Protein AF-Q90WQ3-F1 (afdb_monomer_lite)

Secondary structure (DSSP, 8-state):
----TTS-HHHHHHHHHEETTTEE--S-EEEETTEEEE--

Foldseek 3Di:
DDDDPPADPVNVQVCQQAPPPPGGDPWDWDDDDPDIDTND

Sequence (40 aa):
AINDPFIDLEYMVYMFKYDSTHGRFKGEVKIEGDKLVIDG

Structure (mmCIF, N/CA/C/O backbone):
data_AF-Q90WQ3-F1
#
_entry.id   AF-Q90WQ3-F1
#
loop_
_atom_site.group_PDB
_atom_site.id
_atom_site.type_symbol
_atom_site.label_atom_id
_atom_site.label_alt_id
_atom_site.label_comp_id
_atom_site.label_asym_id
_atom_site.label_entity_id
_atom_site.label_seq_id
_atom_site.pdbx_PDB_ins_code
_atom_site.Cartn_x
_atom_site.Cartn_y
_atom_site.Cartn_z
_atom_site.occupancy
_atom_site.B_iso_or_equiv
_atom_site.auth_seq_id
_atom_site.auth_comp_id
_atom_site.auth_asym_id
_atom_site.auth_atom_id
_atom_site.pdbx_PDB_model_num
ATOM 1 N N . ALA A 1 1 ? -6.371 2.375 -13.829 1.00 52.41 1 ALA A N 1
ATOM 2 C CA . ALA A 1 1 ? -5.335 1.332 -13.931 1.00 52.41 1 ALA A CA 1
ATOM 3 C C . ALA A 1 1 ? -4.030 1.940 -13.445 1.00 52.41 1 ALA A C 1
ATOM 5 O O . ALA A 1 1 ? -3.638 2.966 -13.986 1.00 52.41 1 ALA A O 1
ATOM 6 N N . ILE A 1 2 ? -3.433 1.386 -12.389 1.00 55.00 2 ILE A N 1
ATOM 7 C CA . ILE A 1 2 ? -2.088 1.758 -11.933 1.00 55.00 2 ILE A CA 1
ATOM 8 C C . ILE A 1 2 ? -1.137 0.848 -12.714 1.00 55.00 2 ILE A C 1
ATOM 10 O O . ILE A 1 2 ? -1.318 -0.363 -12.681 1.00 55.00 2 ILE A O 1
ATOM 14 N N . ASN A 1 3 ? -0.215 1.417 -13.487 1.00 52.19 3 ASN A N 1
ATOM 15 C CA . ASN A 1 3 ? 0.708 0.657 -14.330 1.00 52.19 3 ASN A CA 1
ATOM 16 C C . ASN A 1 3 ? 2.122 1.169 -14.065 1.00 52.19 3 ASN A C 1
ATOM 18 O O . ASN A 1 3 ? 2.612 2.037 -14.784 1.00 52.19 3 ASN A O 1
ATOM 22 N N . ASP A 1 4 ? 2.717 0.685 -12.977 1.00 62.34 4 ASP A N 1
ATOM 23 C CA . ASP A 1 4 ? 4.079 1.030 -12.585 1.00 62.34 4 ASP A CA 1
ATOM 24 C C . ASP A 1 4 ? 4.957 -0.226 -12.717 1.00 62.34 4 ASP A C 1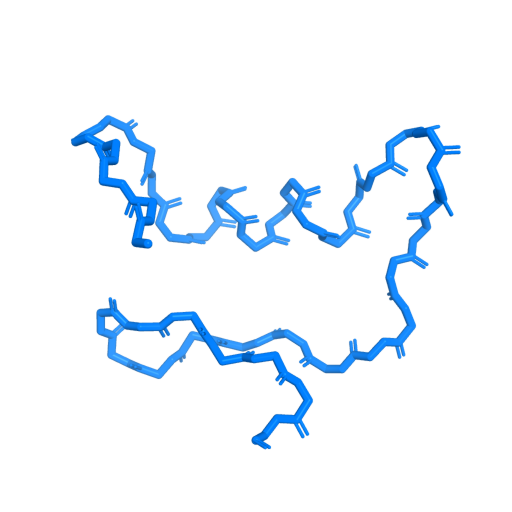
ATOM 26 O O . ASP A 1 4 ? 4.780 -1.170 -11.946 1.00 62.34 4 ASP A O 1
ATOM 30 N N . PRO A 1 5 ? 5.847 -0.306 -13.725 1.00 67.12 5 PRO A N 1
ATOM 31 C CA . PRO A 1 5 ? 6.591 -1.528 -14.041 1.00 67.12 5 PRO A CA 1
ATOM 32 C C . PRO A 1 5 ? 7.673 -1.897 -13.012 1.00 67.12 5 PRO A C 1
ATOM 34 O O . PRO A 1 5 ? 8.345 -2.909 -13.189 1.00 67.12 5 PRO A O 1
ATOM 37 N N . PHE A 1 6 ? 7.864 -1.089 -11.964 1.00 64.75 6 PHE A N 1
ATOM 38 C CA . PHE A 1 6 ? 8.931 -1.258 -10.973 1.00 64.75 6 PHE A CA 1
ATOM 39 C C . PHE A 1 6 ? 8.432 -1.503 -9.548 1.00 64.75 6 PHE A C 1
ATOM 41 O O . PHE A 1 6 ? 9.247 -1.617 -8.634 1.00 64.75 6 PHE A O 1
ATOM 48 N N . ILE A 1 7 ? 7.117 -1.575 -9.341 1.00 68.69 7 ILE A N 1
ATOM 49 C CA . ILE A 1 7 ? 6.532 -1.779 -8.018 1.00 68.69 7 ILE A CA 1
ATOM 50 C C . ILE A 1 7 ? 5.837 -3.137 -7.980 1.00 68.69 7 ILE A C 1
ATOM 52 O O . ILE A 1 7 ? 4.834 -3.354 -8.658 1.00 68.69 7 ILE A O 1
ATOM 56 N N . ASP A 1 8 ? 6.349 -4.030 -7.134 1.00 78.00 8 ASP A N 1
ATOM 57 C CA . ASP A 1 8 ? 5.713 -5.311 -6.841 1.00 78.00 8 ASP A CA 1
ATOM 58 C C . ASP A 1 8 ? 4.304 -5.126 -6.257 1.00 78.00 8 ASP A C 1
ATOM 60 O O . ASP A 1 8 ? 4.046 -4.242 -5.432 1.00 78.00 8 ASP A O 1
ATOM 64 N N . LEU A 1 9 ? 3.386 -6.018 -6.638 1.00 77.00 9 LEU A N 1
ATOM 65 C CA . LEU A 1 9 ? 2.003 -6.047 -6.145 1.00 77.00 9 LEU A CA 1
ATOM 66 C C . LEU A 1 9 ? 1.933 -6.105 -4.610 1.00 77.00 9 LEU A C 1
ATOM 68 O O . LEU A 1 9 ? 1.090 -5.444 -4.005 1.00 77.00 9 LEU A O 1
ATOM 72 N N . GLU A 1 10 ? 2.848 -6.829 -3.961 1.00 76.81 10 GLU A N 1
ATOM 73 C CA . GLU A 1 10 ? 2.954 -6.866 -2.496 1.00 76.81 10 GLU A CA 1
ATOM 74 C C . GLU A 1 10 ? 3.307 -5.500 -1.900 1.00 76.81 10 GLU A C 1
ATOM 76 O O . GLU A 1 10 ? 2.759 -5.103 -0.868 1.00 76.81 10 GLU A O 1
ATOM 81 N N . TYR A 1 11 ? 4.174 -4.748 -2.577 1.00 81.69 11 TYR A N 1
ATOM 82 C CA . TYR A 1 11 ? 4.542 -3.403 -2.162 1.00 81.69 11 TYR A CA 1
ATOM 83 C C . TYR A 1 11 ? 3.370 -2.431 -2.328 1.00 81.69 11 TYR A C 1
ATOM 85 O O . TYR A 1 11 ? 3.130 -1.600 -1.450 1.00 81.69 11 TYR A O 1
ATOM 93 N N . MET A 1 12 ? 2.571 -2.579 -3.392 1.00 78.88 12 MET A N 1
ATOM 94 C CA . MET A 1 12 ? 1.327 -1.816 -3.549 1.00 78.88 12 MET A CA 1
ATOM 95 C C . MET A 1 12 ? 0.322 -2.121 -2.437 1.00 78.88 12 MET A C 1
ATOM 97 O O . MET A 1 12 ? -0.266 -1.195 -1.881 1.00 78.88 12 MET A O 1
ATOM 101 N N . VAL A 1 13 ? 0.147 -3.393 -2.062 1.00 80.62 13 VAL A N 1
ATOM 102 C CA . VAL A 1 13 ? -0.730 -3.773 -0.942 1.00 80.62 13 VAL A CA 1
ATOM 103 C C . VAL A 1 13 ? -0.229 -3.189 0.371 1.00 80.62 13 VAL A C 1
ATOM 105 O O . VAL A 1 13 ? -1.032 -2.711 1.171 1.00 80.62 13 VAL A O 1
ATOM 108 N N . TYR A 1 14 ? 1.083 -3.207 0.603 1.00 82.44 14 TYR A N 1
ATOM 109 C CA . TYR A 1 14 ? 1.673 -2.598 1.787 1.00 82.44 14 TYR A CA 1
ATOM 110 C C . TYR A 1 14 ? 1.399 -1.091 1.832 1.00 82.44 14 TYR A C 1
ATOM 112 O O . TYR A 1 14 ? 0.865 -0.604 2.825 1.00 82.44 14 TYR A O 1
ATOM 120 N N . MET A 1 15 ? 1.673 -0.366 0.747 1.00 81.56 15 MET A N 1
ATOM 121 C CA . MET A 1 15 ? 1.394 1.071 0.665 1.00 81.56 15 MET A CA 1
ATOM 122 C C . MET A 1 15 ? -0.092 1.383 0.866 1.00 81.56 15 MET A C 1
ATOM 124 O O . MET A 1 15 ? -0.433 2.328 1.567 1.00 81.56 15 MET A O 1
ATOM 128 N N . PHE A 1 16 ? -0.982 0.545 0.331 1.00 80.19 16 PHE A N 1
ATOM 129 C CA . PHE A 1 16 ? -2.424 0.713 0.496 1.00 80.19 16 PHE A CA 1
ATOM 130 C C . PHE A 1 16 ? -2.900 0.421 1.929 1.00 80.19 16 PHE A C 1
ATOM 132 O O . PHE A 1 16 ? -3.775 1.102 2.459 1.00 80.19 16 PHE A O 1
ATOM 139 N N . LYS A 1 17 ? -2.319 -0.589 2.590 1.00 77.31 17 LYS A N 1
ATOM 140 C CA . LYS A 1 17 ? -2.633 -0.928 3.988 1.00 77.31 17 LYS A CA 1
ATOM 141 C C . LYS A 1 17 ? -2.087 0.095 4.974 1.00 77.31 17 LYS A C 1
ATOM 143 O O . LYS A 1 17 ? -2.680 0.273 6.038 1.00 77.31 17 LYS A O 1
ATOM 148 N N . TYR A 1 18 ? -0.966 0.725 4.648 1.00 75.19 18 TYR A N 1
ATOM 149 C CA . TYR A 1 18 ? -0.232 1.625 5.527 1.00 75.19 18 TYR A CA 1
ATOM 150 C C . TYR A 1 18 ? -0.124 3.017 4.904 1.00 75.19 18 TYR A C 1
ATOM 152 O O . TYR A 1 18 ? 0.972 3.528 4.688 1.00 75.19 18 TYR A O 1
ATOM 160 N N . ASP A 1 19 ? -1.272 3.648 4.658 1.00 75.69 19 ASP A N 1
ATOM 161 C CA . ASP A 1 19 ? -1.312 5.055 4.272 1.00 75.69 19 ASP A CA 1
ATOM 162 C C . ASP A 1 19 ? -1.050 5.935 5.505 1.00 75.69 19 ASP A C 1
ATOM 164 O O . ASP A 1 19 ? -1.769 5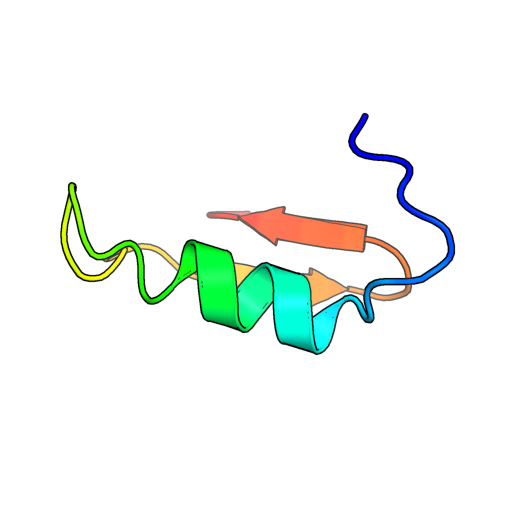.890 6.506 1.00 75.69 19 ASP A O 1
ATOM 168 N N . SER A 1 20 ? 0.014 6.732 5.475 1.00 72.81 20 SER A N 1
ATOM 169 C CA . SER A 1 20 ? 0.424 7.581 6.603 1.00 72.81 20 SER A CA 1
ATOM 170 C C . SER A 1 20 ? -0.487 8.797 6.810 1.00 72.81 20 SER A C 1
ATOM 172 O O . SER A 1 20 ? -0.509 9.359 7.903 1.00 72.81 20 SER A O 1
ATOM 174 N N . THR A 1 21 ? -1.256 9.184 5.792 1.00 76.69 21 THR A N 1
ATOM 175 C CA . THR A 1 21 ? -2.197 10.315 5.820 1.00 76.69 21 THR A CA 1
ATOM 176 C C . THR A 1 21 ? -3.580 9.940 6.349 1.00 76.69 21 THR A C 1
ATOM 178 O O . THR A 1 21 ? -4.148 10.673 7.155 1.00 76.69 21 THR A O 1
ATOM 181 N N . HIS A 1 22 ? -4.119 8.799 5.924 1.00 76.56 22 HIS A N 1
ATOM 182 C CA . HIS A 1 22 ? -5.470 8.334 6.248 1.00 76.56 22 HIS A CA 1
ATOM 183 C C . HIS A 1 22 ? -5.476 7.182 7.268 1.00 76.56 22 HIS A C 1
ATOM 185 O O . HIS A 1 22 ? -6.539 6.776 7.741 1.00 76.56 22 HIS A O 1
ATOM 191 N N . GLY A 1 23 ? -4.300 6.684 7.659 1.00 76.94 23 GLY A N 1
ATOM 192 C CA . GLY A 1 23 ? -4.136 5.586 8.605 1.00 76.94 23 GLY A CA 1
ATOM 193 C C . GLY A 1 23 ? -4.283 4.206 7.958 1.00 76.94 23 GLY A C 1
ATOM 194 O O . GLY A 1 23 ? -4.285 4.048 6.739 1.00 76.94 23 GLY A O 1
ATOM 195 N N . ARG A 1 24 ? -4.395 3.165 8.794 1.00 78.75 24 ARG A N 1
ATOM 196 C CA . ARG A 1 24 ? -4.530 1.790 8.295 1.00 78.75 24 ARG A CA 1
ATOM 197 C C . ARG A 1 24 ? -5.888 1.569 7.639 1.00 78.75 24 ARG A C 1
ATOM 199 O O . ARG A 1 24 ? -6.922 1.796 8.272 1.00 78.75 24 ARG A O 1
ATOM 206 N N . PHE A 1 25 ? -5.876 1.046 6.417 1.00 82.00 25 PHE A N 1
ATOM 207 C CA . PHE A 1 25 ? -7.092 0.612 5.736 1.00 82.00 25 PHE A CA 1
ATOM 208 C C . PHE A 1 25 ? -7.753 -0.537 6.519 1.00 82.00 25 PHE A C 1
ATOM 210 O O . PHE A 1 25 ? -7.078 -1.479 6.936 1.00 82.00 25 PHE A O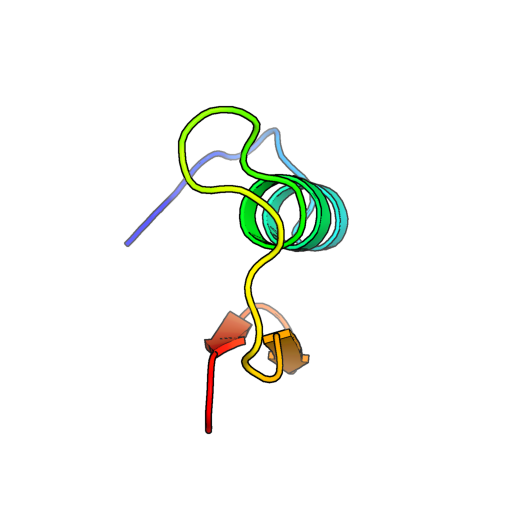 1
ATOM 217 N N . LYS A 1 26 ? -9.067 -0.438 6.768 1.00 78.94 26 LYS A N 1
ATOM 218 C CA . LYS A 1 26 ? -9.828 -1.408 7.583 1.00 78.94 26 LYS A CA 1
ATOM 219 C C . LYS A 1 26 ? -10.450 -2.554 6.777 1.00 78.94 26 LYS A C 1
ATOM 221 O O . LYS A 1 26 ? -10.936 -3.498 7.391 1.00 78.94 26 LYS A O 1
ATOM 226 N N . GLY A 1 27 ? -10.478 -2.447 5.452 1.00 81.25 27 GLY A N 1
ATOM 227 C CA . GLY A 1 27 ? -11.024 -3.474 4.569 1.00 81.25 27 GLY A CA 1
ATOM 228 C C . GLY A 1 27 ? -10.011 -4.567 4.234 1.00 81.25 27 GLY A C 1
ATOM 229 O O . GLY A 1 27 ? -8.828 -4.493 4.586 1.00 81.25 27 GLY A O 1
ATOM 230 N N . GLU A 1 28 ? -10.480 -5.596 3.537 1.00 81.19 28 GLU A N 1
ATOM 231 C CA . GLU A 1 28 ? -9.632 -6.701 3.105 1.00 81.19 28 GLU A CA 1
ATOM 232 C C . GLU A 1 28 ? -8.955 -6.356 1.777 1.00 81.19 28 GLU A C 1
ATOM 234 O O . GLU A 1 28 ? -9.612 -6.081 0.777 1.00 81.19 28 GLU A O 1
ATOM 239 N N . VAL A 1 29 ? -7.622 -6.372 1.779 1.00 82.31 29 VAL A N 1
ATOM 240 C CA . VAL A 1 29 ? -6.805 -6.164 0.580 1.00 82.31 29 VAL A CA 1
ATOM 241 C C . VAL A 1 29 ? -5.994 -7.423 0.344 1.00 82.31 29 VAL A C 1
ATOM 243 O O . VAL A 1 29 ? -5.193 -7.820 1.204 1.00 82.31 29 VAL A O 1
ATOM 246 N N . LYS A 1 30 ? -6.209 -8.036 -0.816 1.00 82.62 30 LYS A N 1
ATOM 247 C CA . LYS A 1 30 ? -5.633 -9.318 -1.216 1.00 82.62 30 LYS A CA 1
ATOM 248 C C . LYS A 1 30 ? -5.232 -9.285 -2.687 1.0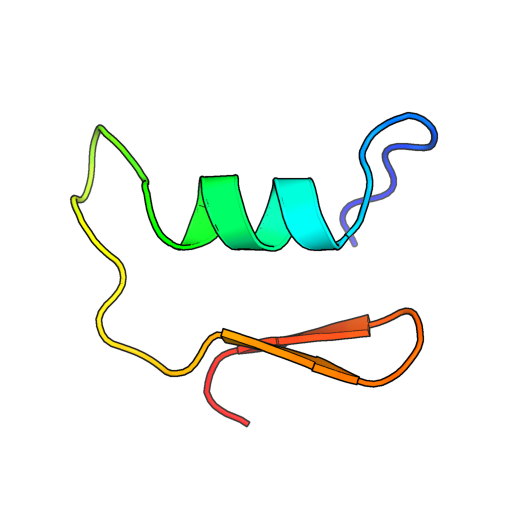0 82.62 30 LYS A C 1
ATOM 250 O O . LYS A 1 30 ? -5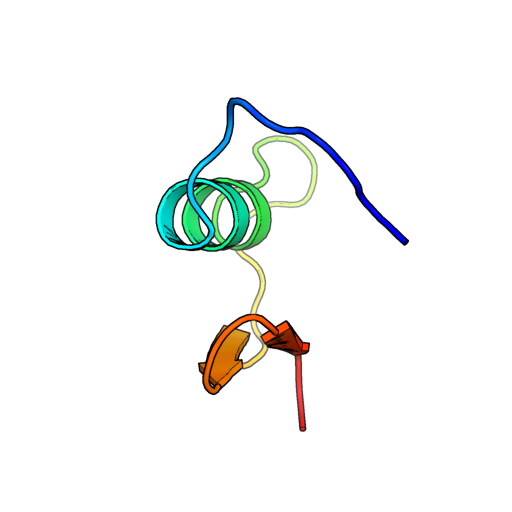.732 -8.487 -3.474 1.00 82.62 30 LYS A O 1
ATOM 255 N N . ILE A 1 31 ? -4.268 -10.128 -3.029 1.00 82.62 31 ILE A N 1
ATOM 256 C CA . ILE A 1 31 ? -3.758 -10.270 -4.391 1.00 82.62 31 ILE A CA 1
ATOM 257 C C . ILE A 1 31 ? -4.359 -11.557 -4.944 1.00 82.62 31 ILE A C 1
ATOM 259 O O . ILE A 1 31 ? -4.164 -12.623 -4.363 1.00 82.62 31 ILE A O 1
ATOM 263 N N . GLU A 1 32 ? -5.095 -11.455 -6.046 1.00 82.69 32 GLU A N 1
ATOM 264 C CA . GLU A 1 32 ? -5.591 -12.607 -6.799 1.00 82.69 32 GLU A CA 1
ATOM 265 C C . GLU A 1 32 ? -4.957 -12.595 -8.192 1.00 82.69 32 GLU A C 1
ATOM 267 O O . GLU A 1 32 ? -5.353 -11.841 -9.085 1.00 82.69 32 GLU A O 1
ATOM 272 N N . GLY A 1 33 ? -3.926 -13.428 -8.363 1.00 80.94 33 GLY A N 1
ATOM 273 C CA . GLY A 1 33 ? -3.096 -13.452 -9.570 1.00 80.94 33 GLY A CA 1
ATOM 274 C C . GLY A 1 33 ? -2.306 -12.151 -9.736 1.00 80.94 33 GLY A C 1
ATOM 275 O O . GLY A 1 33 ? -1.670 -11.689 -8.796 1.00 80.94 33 GLY A O 1
ATOM 276 N N . ASP A 1 34 ? -2.390 -11.538 -10.916 1.00 79.31 34 ASP A N 1
ATOM 277 C CA . ASP A 1 34 ? -1.776 -10.237 -11.239 1.00 79.31 34 ASP A CA 1
ATOM 278 C C . ASP A 1 34 ? -2.664 -9.030 -10.880 1.00 79.31 34 ASP A C 1
ATOM 280 O O . ASP A 1 34 ? -2.469 -7.919 -11.378 1.00 79.31 34 ASP A O 1
ATOM 284 N N . LYS A 1 35 ? -3.706 -9.235 -10.065 1.00 77.06 35 LYS A N 1
ATOM 285 C CA . LYS A 1 35 ? -4.680 -8.191 -9.736 1.00 77.06 35 LYS A CA 1
ATOM 286 C C . LYS A 1 35 ? -4.795 -7.993 -8.234 1.00 77.06 35 LYS A C 1
ATOM 288 O O . LYS A 1 35 ? -4.803 -8.937 -7.450 1.00 77.06 35 LYS A O 1
ATOM 293 N N . LEU A 1 36 ? -4.925 -6.729 -7.853 1.00 80.38 36 LEU A N 1
ATOM 294 C CA . LEU A 1 36 ? -5.142 -6.304 -6.479 1.00 80.38 36 LEU A CA 1
ATOM 295 C C . LEU A 1 36 ? -6.656 -6.170 -6.259 1.00 80.38 36 LEU A C 1
ATOM 297 O O . LEU A 1 36 ? -7.315 -5.386 -6.943 1.00 80.38 36 LEU A O 1
ATO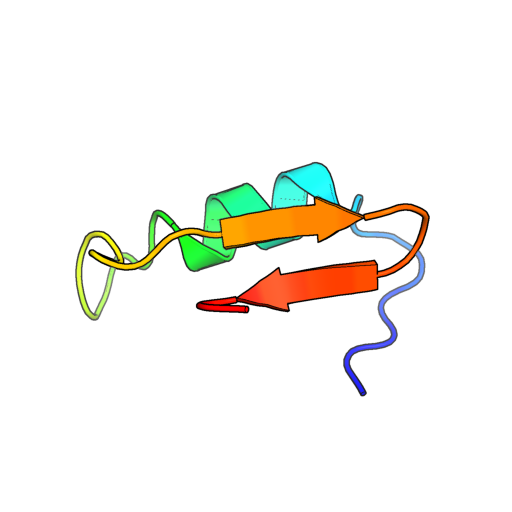M 301 N N . VAL A 1 37 ? -7.198 -6.974 -5.346 1.00 79.75 37 VAL A N 1
ATOM 302 C CA . VAL A 1 37 ? -8.621 -7.022 -4.987 1.00 79.75 37 VAL A CA 1
ATOM 303 C C . VAL A 1 37 ? -8.796 -6.353 -3.627 1.00 79.75 37 VAL A C 1
ATOM 305 O O . VAL A 1 37 ? -8.119 -6.702 -2.655 1.00 79.75 37 VAL A O 1
ATOM 308 N N . ILE A 1 38 ? -9.692 -5.370 -3.568 1.00 81.81 38 ILE A N 1
ATOM 309 C CA . ILE A 1 38 ? -10.012 -4.601 -2.362 1.00 81.81 38 ILE A CA 1
ATOM 310 C C . ILE A 1 38 ? -11.500 -4.788 -2.096 1.00 81.81 38 ILE A C 1
ATOM 312 O O . ILE A 1 38 ? -12.304 -4.501 -2.976 1.00 81.81 38 ILE A O 1
ATOM 316 N N . ASP A 1 39 ? -11.845 -5.265 -0.901 1.00 78.81 39 ASP A N 1
ATOM 317 C CA . ASP A 1 39 ? -13.225 -5.501 -0.442 1.00 78.81 39 ASP A CA 1
ATOM 318 C C . ASP A 1 39 ? -14.061 -6.534 -1.235 1.00 78.81 39 ASP A C 1
ATOM 320 O O . ASP A 1 39 ? -15.180 -6.831 -0.825 1.00 78.81 39 ASP A O 1
ATOM 324 N N . GLY A 1 40 ? -13.494 -7.172 -2.268 1.00 60.06 40 GLY A N 1
ATOM 325 C CA . GLY A 1 40 ? -14.168 -8.202 -3.073 1.00 60.06 40 GLY A CA 1
ATOM 326 C C . GLY A 1 40 ? -14.903 -7.627 -4.274 1.00 60.06 40 GLY A C 1
ATOM 327 O O . GLY A 1 40 ? -15.945 -6.967 -4.079 1.00 60.06 40 GLY A O 1
#

Organism: NCBI:txid147646

Radius of gyration: 10.36 Å; chains: 1; bounding box: 23×24×23 Å

InterPro domains:
  IPR020828 Glyceraldehyde 3-phosphate dehydrogenase, NAD(P) binding domain [PF00044] (1-40)
  IPR020828 Glyceraldehyde 3-phosphate dehydrogenase, NAD(P) binding domain [SM00846] (1-40)
  IPR036291 NAD(P)-binding domain superfamily [SSF51735] (1-40)

pLDDT: mean 75.53, std 8.39, range [52.19, 82.69]